Protein AF-A0AAV5M8F6-F1 (afdb_monomer)

Mean predicted aligned error: 3.44 Å

Sequence (71 aa):
MFIGDSMQKAQFESMVCLVQSVILEEKKSFRRIPPTMIFKAEEYNASIECHWAPFMVDSDSYHATYHTILK

Nearest PDB structures (foldseek):
  6cci-assembly1_A  TM=9.701E-01  e=7.853E-07  Arabidopsis thaliana
  7qpk-assembly1_A  TM=7.854E-01  e=5.571E-01  Nakaseomyces glabratus
  6lbj-assembly2_B  TM=3.586E-01  e=6.798E-01  Mus musculus
  6c0e-assembly1_A  TM=3.407E-01  e=1.966E+00  Legionella pneumophila subsp. pneumophila str. Philadelphia 1
  1q67-assembly1_A  TM=3.994E-01  e=7.413E+00  Saccharomyces cerevisiae

Structure (mmCIF, N/CA/C/O backbone):
data_AF-A0AAV5M8F6-F1
#
_entry.id   AF-A0AAV5M8F6-F1
#
loop_
_atom_site.group_PDB
_atom_site.id
_atom_site.type_symbol
_atom_site.label_atom_id
_atom_site.label_alt_id
_atom_site.label_comp_id
_atom_site.label_asym_id
_atom_site.label_entity_id
_atom_site.label_seq_id
_atom_site.pdbx_PDB_ins_code
_atom_site.Cartn_x
_atom_site.Cartn_y
_atom_site.Cartn_z
_atom_site.occupancy
_atom_site.B_iso_or_equiv
_atom_site.auth_seq_id
_atom_site.auth_comp_id
_atom_site.auth_asym_id
_atom_site.auth_atom_id
_atom_site.pdbx_PDB_model_num
ATOM 1 N N . MET A 1 1 ? -6.909 -2.927 -3.599 1.00 93.62 1 MET A N 1
ATOM 2 C CA . MET A 1 1 ? -5.587 -3.354 -4.096 1.00 93.62 1 MET A CA 1
ATOM 3 C C . MET A 1 1 ? -5.092 -2.320 -5.096 1.00 93.62 1 MET A C 1
ATOM 5 O O . MET A 1 1 ? -5.835 -1.993 -6.010 1.00 93.62 1 MET A O 1
ATOM 9 N N . PHE A 1 2 ? -3.894 -1.782 -4.889 1.00 97.81 2 PHE A N 1
ATOM 10 C CA . PHE A 1 2 ? -3.154 -0.911 -5.799 1.00 97.81 2 PHE A CA 1
ATOM 11 C C . PHE A 1 2 ? -2.106 -1.758 -6.519 1.00 97.81 2 PHE A C 1
ATOM 13 O O . PHE A 1 2 ? -1.491 -2.622 -5.896 1.00 97.81 2 PHE A O 1
ATOM 20 N N . ILE A 1 3 ? -1.914 -1.537 -7.815 1.00 97.12 3 ILE A N 1
ATOM 21 C CA . ILE A 1 3 ? -0.980 -2.308 -8.640 1.00 9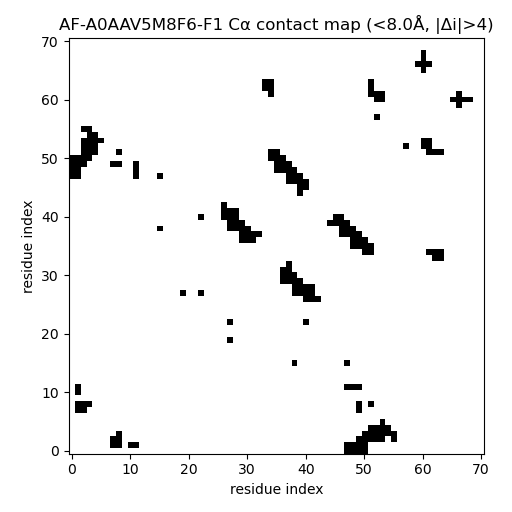7.12 3 ILE A CA 1
ATOM 22 C C . ILE A 1 3 ? -0.233 -1.320 -9.521 1.00 97.12 3 ILE A C 1
ATOM 24 O O . ILE A 1 3 ? -0.878 -0.551 -10.231 1.00 97.12 3 ILE A O 1
ATOM 28 N N . GLY A 1 4 ? 1.094 -1.324 -9.471 1.00 95.50 4 GLY A N 1
ATOM 29 C CA . GLY A 1 4 ? 1.879 -0.432 -10.315 1.00 95.50 4 GLY A CA 1
ATOM 30 C C . GLY A 1 4 ? 3.272 -0.164 -9.777 1.00 95.50 4 GLY A C 1
ATOM 31 O O . GLY A 1 4 ? 3.902 -1.030 -9.163 1.00 95.50 4 GLY A O 1
ATOM 32 N N . ASP A 1 5 ? 3.736 1.051 -10.038 1.00 94.56 5 ASP A N 1
ATOM 33 C CA . ASP A 1 5 ? 5.055 1.553 -9.684 1.00 94.56 5 ASP A CA 1
ATOM 34 C C . ASP A 1 5 ? 5.036 2.346 -8.358 1.00 94.56 5 ASP A C 1
ATOM 36 O O . ASP A 1 5 ? 4.211 2.133 -7.458 1.00 94.56 5 ASP A O 1
ATOM 40 N N . SER A 1 6 ? 5.984 3.271 -8.210 1.00 94.81 6 SER A N 1
ATOM 41 C CA . SER A 1 6 ? 6.093 4.150 -7.050 1.00 94.81 6 SER A CA 1
ATOM 42 C C . SER A 1 6 ? 4.891 5.084 -6.869 1.00 94.81 6 SER A C 1
ATOM 44 O O . SER A 1 6 ? 4.581 5.424 -5.725 1.00 94.81 6 SER A O 1
ATOM 46 N N . MET A 1 7 ? 4.177 5.465 -7.934 1.00 97.00 7 MET A N 1
ATOM 47 C CA . MET A 1 7 ? 2.989 6.314 -7.840 1.00 97.00 7 MET A CA 1
ATOM 48 C C . MET A 1 7 ? 1.830 5.571 -7.175 1.00 97.00 7 MET A C 1
ATOM 50 O O . MET A 1 7 ? 1.236 6.093 -6.228 1.00 97.00 7 MET A O 1
ATOM 54 N N . GLN A 1 8 ? 1.534 4.336 -7.597 1.00 96.94 8 GLN A N 1
ATOM 55 C CA . GLN A 1 8 ? 0.507 3.523 -6.932 1.00 96.94 8 GLN A CA 1
ATOM 56 C C . GLN A 1 8 ? 0.880 3.197 -5.489 1.00 96.94 8 GLN A C 1
ATOM 58 O O . GLN A 1 8 ? 0.006 3.187 -4.620 1.00 96.94 8 GLN A O 1
ATOM 63 N N . LYS A 1 9 ? 2.170 2.994 -5.206 1.00 95.94 9 LYS A N 1
ATOM 64 C CA . LYS A 1 9 ? 2.649 2.843 -3.831 1.00 95.94 9 LYS A CA 1
ATOM 65 C C . LYS A 1 9 ? 2.378 4.092 -2.983 1.00 95.94 9 LYS A C 1
ATOM 67 O O . LYS A 1 9 ? 1.906 3.958 -1.857 1.00 95.94 9 LYS A O 1
ATOM 72 N N . ALA A 1 10 ? 2.627 5.289 -3.509 1.00 97.81 10 ALA A N 1
ATOM 73 C CA . ALA A 1 10 ? 2.346 6.532 -2.790 1.00 97.81 10 ALA A CA 1
ATOM 74 C C . ALA A 1 10 ? 0.838 6.718 -2.528 1.00 97.81 10 ALA A C 1
ATOM 76 O O . ALA A 1 10 ? 0.437 7.122 -1.436 1.00 97.81 10 ALA A O 1
ATOM 77 N N . GLN A 1 11 ? -0.016 6.367 -3.496 1.00 98.12 11 GLN A N 1
ATOM 78 C CA . GLN A 1 1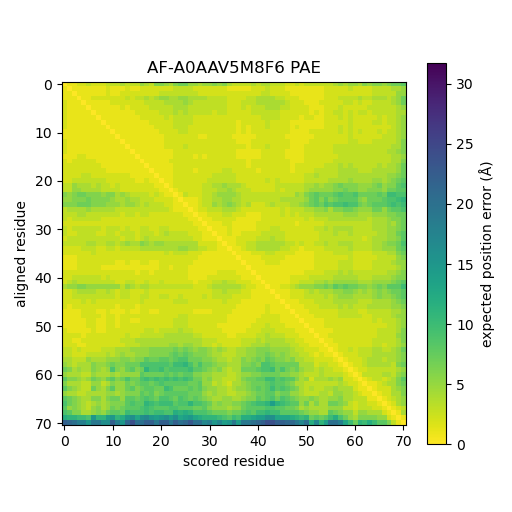1 ? -1.473 6.380 -3.309 1.00 98.12 11 GLN A CA 1
ATOM 79 C C . GLN A 1 11 ? -1.929 5.375 -2.244 1.00 98.12 11 GLN A C 1
ATOM 81 O O . GLN A 1 11 ? -2.769 5.703 -1.406 1.00 98.12 11 GLN A O 1
ATOM 86 N N . PHE A 1 12 ? -1.344 4.176 -2.239 1.00 98.12 12 PHE A N 1
ATOM 87 C CA . PHE A 1 12 ? -1.566 3.181 -1.195 1.00 98.12 12 PHE A CA 1
ATOM 88 C C . PHE A 1 12 ? -1.215 3.726 0.193 1.00 98.12 12 PHE A C 1
ATOM 90 O O . PHE A 1 12 ? -2.043 3.650 1.098 1.00 98.12 12 PHE A O 1
ATOM 97 N N . GLU A 1 13 ? -0.024 4.308 0.358 1.00 97.69 13 GLU A N 1
ATOM 98 C CA . GLU A 1 13 ? 0.423 4.884 1.632 1.00 97.69 13 GLU A CA 1
ATOM 99 C C . GLU A 1 13 ? -0.506 6.018 2.090 1.00 97.69 13 GLU A C 1
ATOM 101 O O . GLU A 1 13 ? -0.897 6.066 3.257 1.00 97.69 13 GLU A O 1
ATOM 106 N N . SER A 1 14 ? -0.945 6.876 1.164 1.00 98.19 14 SER A N 1
ATOM 107 C CA . SER A 1 14 ? -1.933 7.922 1.446 1.00 98.19 14 SER A CA 1
ATOM 108 C C . SER A 1 14 ? -3.260 7.344 1.956 1.00 98.19 14 SER A C 1
ATOM 110 O O . SER A 1 14 ? -3.778 7.799 2.978 1.00 98.19 14 SER A O 1
ATOM 112 N N . MET A 1 15 ? -3.788 6.299 1.309 1.00 97.75 15 MET A N 1
ATOM 113 C CA . MET A 1 15 ? -5.048 5.675 1.720 1.00 97.75 15 MET A CA 1
ATOM 114 C C . MET A 1 15 ? -4.929 4.929 3.053 1.00 97.75 15 MET A C 1
ATOM 116 O O . MET A 1 15 ? -5.844 4.994 3.873 1.00 97.75 15 MET A O 1
ATOM 120 N N . VAL A 1 16 ? -3.795 4.268 3.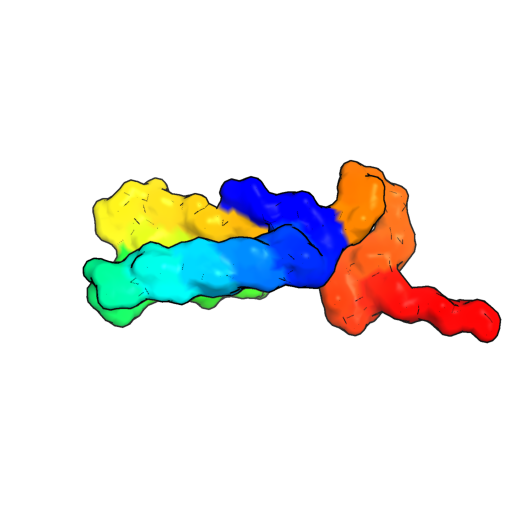306 1.00 97.75 16 VAL A N 1
ATOM 121 C CA . VAL A 1 16 ? -3.505 3.663 4.612 1.00 97.75 16 VAL A CA 1
ATOM 122 C C . VAL A 1 16 ? -3.496 4.734 5.698 1.00 97.75 16 VAL A C 1
ATOM 124 O O . VAL A 1 16 ? -4.130 4.529 6.727 1.00 97.75 16 VAL A O 1
ATOM 127 N N . CYS A 1 17 ? -2.867 5.892 5.469 1.00 97.12 17 CYS A N 1
ATOM 128 C CA . CYS A 1 17 ? -2.876 7.007 6.420 1.00 97.12 17 CYS A CA 1
ATOM 129 C C . CYS A 1 17 ? -4.285 7.531 6.725 1.00 97.12 17 CYS A C 1
ATOM 131 O O . CYS A 1 17 ? -4.600 7.767 7.892 1.00 97.12 17 CYS A O 1
ATOM 133 N N . LEU A 1 18 ? -5.141 7.661 5.707 1.00 97.19 18 LEU A N 1
ATOM 134 C CA . LEU A 1 18 ? -6.541 8.049 5.895 1.00 97.19 18 LEU A CA 1
ATOM 135 C C . LEU A 1 18 ? -7.284 7.042 6.778 1.00 97.19 18 LEU A C 1
ATOM 137 O O . LEU A 1 18 ? -7.897 7.422 7.773 1.00 97.19 18 LEU A O 1
ATOM 141 N N . VAL A 1 19 ? -7.194 5.754 6.449 1.00 96.25 19 VAL A N 1
ATOM 142 C CA . VAL A 1 19 ? -7.965 4.702 7.123 1.00 96.25 19 VAL A CA 1
ATOM 143 C C . VAL A 1 19 ? -7.424 4.391 8.520 1.00 96.25 19 VAL A C 1
ATOM 145 O O . VAL A 1 19 ? -8.200 4.237 9.458 1.00 96.25 19 VAL A O 1
ATOM 148 N N . GLN A 1 20 ? -6.103 4.348 8.710 1.00 96.00 20 GLN A N 1
ATOM 149 C CA . GLN A 1 20 ? -5.514 4.032 10.015 1.00 96.00 20 GLN A CA 1
ATOM 150 C C . GLN A 1 20 ? -5.766 5.111 11.075 1.00 96.00 20 GLN A C 1
ATOM 152 O O . GLN A 1 20 ? -5.622 4.821 12.259 1.00 96.00 20 GLN A O 1
ATOM 157 N N . SER A 1 21 ? -6.110 6.339 10.665 1.00 95.75 21 SER A N 1
ATOM 158 C CA . SER A 1 21 ? -6.344 7.466 11.578 1.00 95.75 21 SER A CA 1
ATOM 159 C C . SER A 1 21 ? -7.544 7.264 12.511 1.00 95.75 21 SER A C 1
ATOM 161 O O . SER A 1 21 ? -7.590 7.864 13.581 1.00 95.75 21 SER A O 1
ATOM 163 N N . VAL A 1 22 ? -8.488 6.397 12.127 1.00 95.50 22 VAL A N 1
ATOM 164 C CA . VAL A 1 22 ? -9.715 6.104 12.886 1.00 95.50 22 VAL A CA 1
ATOM 165 C C . VAL A 1 22 ? -9.73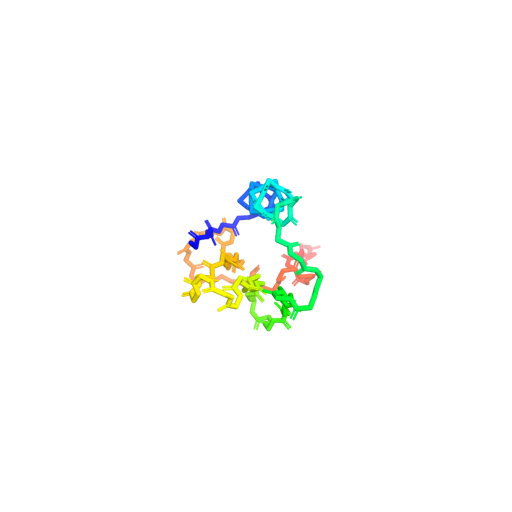0 4.699 13.499 1.00 95.50 22 VAL A C 1
ATOM 167 O O . VAL A 1 22 ? -10.687 4.344 14.181 1.00 95.50 22 VAL A O 1
ATOM 170 N N . ILE A 1 23 ? -8.690 3.889 13.268 1.00 95.19 23 ILE A N 1
ATOM 171 C CA . ILE A 1 23 ? -8.600 2.502 13.747 1.00 95.19 23 ILE A CA 1
ATOM 172 C C . ILE A 1 23 ? -7.644 2.426 14.941 1.00 95.19 23 ILE A C 1
ATOM 174 O O . ILE A 1 23 ? -6.518 2.926 14.882 1.00 95.19 23 ILE A O 1
ATOM 178 N N . LEU A 1 24 ? -8.076 1.746 16.007 1.00 93.81 24 LEU A N 1
ATOM 179 C CA . LEU A 1 24 ? -7.252 1.469 17.188 1.00 93.81 24 LEU A CA 1
ATOM 180 C C . LEU A 1 24 ? -6.007 0.643 16.826 1.00 93.81 24 LEU A C 1
ATOM 182 O O . LEU A 1 24 ? -6.074 -0.268 16.002 1.00 93.81 24 LEU A O 1
ATOM 186 N N . GLU A 1 25 ? -4.878 0.919 17.484 1.00 91.06 25 GLU A N 1
ATOM 187 C CA . GLU A 1 25 ? -3.579 0.305 17.159 1.00 91.06 25 GLU A CA 1
ATOM 188 C C . GLU A 1 25 ? -3.598 -1.232 17.238 1.00 91.06 25 GLU A C 1
ATOM 190 O O . GLU A 1 25 ? -3.024 -1.908 16.393 1.00 91.06 25 GLU A O 1
ATOM 195 N N . GLU A 1 26 ? -4.339 -1.792 18.195 1.00 93.94 26 GLU A N 1
ATOM 196 C CA . GLU A 1 26 ? -4.482 -3.242 18.394 1.00 93.94 26 GLU A CA 1
ATOM 197 C C . GLU A 1 26 ? -5.376 -3.931 17.350 1.00 93.94 26 GLU A C 1
ATOM 199 O O . GLU A 1 26 ? -5.467 -5.156 17.326 1.00 93.94 26 GLU A O 1
ATOM 204 N N . LYS A 1 27 ? -6.087 -3.157 16.520 1.00 96.00 27 LYS A N 1
ATOM 205 C CA . LYS A 1 27 ? -7.053 -3.650 15.522 1.00 96.00 27 LYS A CA 1
ATOM 206 C C . LYS A 1 27 ? -6.580 -3.439 14.088 1.00 96.00 27 LYS A C 1
ATOM 208 O O . LYS A 1 27 ? -7.367 -3.590 13.148 1.00 96.00 27 LYS A O 1
ATOM 213 N N . LYS A 1 28 ? -5.304 -3.104 13.902 1.00 96.00 28 LYS A N 1
ATOM 214 C CA . LYS A 1 28 ? -4.681 -2.978 12.587 1.00 96.00 28 LYS A CA 1
ATOM 215 C C . LYS A 1 28 ? -3.361 -3.728 12.532 1.00 96.00 28 LYS A C 1
ATOM 217 O O . LYS A 1 28 ? -2.641 -3.835 13.517 1.00 96.00 28 LYS A O 1
ATOM 222 N N . SER A 1 29 ? -3.021 -4.228 11.353 1.00 96.75 29 SER A N 1
ATOM 223 C CA . SER A 1 29 ? -1.715 -4.829 11.107 1.00 96.75 29 SER A CA 1
ATOM 224 C C . SER A 1 29 ? -1.172 -4.435 9.742 1.00 96.75 29 SER A C 1
ATOM 226 O O . SER A 1 29 ? -1.917 -4.204 8.790 1.00 96.75 29 SER A O 1
ATOM 228 N N . PHE A 1 30 ? 0.152 -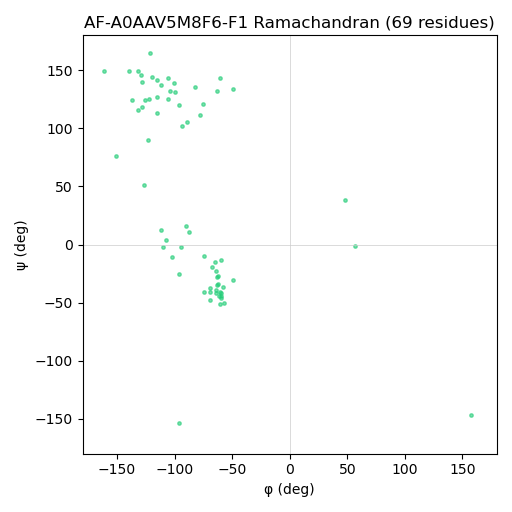4.349 9.648 1.00 97.00 30 PHE A N 1
ATOM 229 C CA . PHE A 1 30 ? 0.860 -4.069 8.407 1.00 97.00 30 PHE A CA 1
ATOM 230 C C . PHE A 1 30 ? 1.895 -5.165 8.161 1.00 97.00 30 PHE A C 1
ATOM 232 O O . PHE A 1 30 ? 2.736 -5.447 9.014 1.00 97.00 30 PHE A O 1
ATOM 239 N N . ARG A 1 31 ? 1.827 -5.812 6.998 1.00 97.00 31 ARG A N 1
ATOM 240 C CA . ARG A 1 31 ? 2.722 -6.900 6.592 1.00 97.00 31 ARG A CA 1
ATOM 241 C C . ARG A 1 31 ? 3.301 -6.607 5.219 1.00 97.00 31 ARG A C 1
ATOM 243 O O . ARG A 1 31 ? 2.598 -6.167 4.316 1.00 97.00 31 ARG A O 1
ATOM 250 N N . ARG A 1 32 ? 4.583 -6.907 5.040 1.00 94.38 32 ARG A N 1
ATOM 251 C CA . ARG A 1 32 ? 5.260 -6.834 3.746 1.00 94.38 32 ARG A CA 1
ATOM 252 C C . ARG A 1 32 ? 5.677 -8.238 3.338 1.00 94.38 32 ARG A C 1
ATOM 254 O O . ARG A 1 32 ? 6.522 -8.839 3.991 1.00 94.38 32 ARG A O 1
ATOM 261 N N . ILE A 1 33 ? 5.069 -8.741 2.273 1.00 94.25 33 ILE A N 1
ATOM 262 C CA . ILE A 1 33 ? 5.346 -10.048 1.678 1.00 94.25 33 ILE A CA 1
ATOM 263 C C . ILE A 1 33 ? 5.711 -9.762 0.220 1.00 94.25 33 ILE A C 1
ATOM 265 O O . ILE A 1 33 ? 4.803 -9.657 -0.602 1.00 94.25 33 ILE A O 1
ATOM 269 N N . PRO A 1 34 ? 7.001 -9.535 -0.102 1.00 90.38 34 PRO A N 1
ATOM 270 C CA . PRO A 1 34 ? 7.419 -9.132 -1.442 1.00 90.38 34 PRO A CA 1
ATOM 271 C C . PRO A 1 34 ? 6.806 -10.027 -2.533 1.00 90.38 34 PRO A C 1
ATOM 273 O O . PRO A 1 34 ? 6.818 -11.247 -2.366 1.00 90.38 34 PRO A O 1
ATOM 276 N N . PRO A 1 35 ? 6.268 -9.450 -3.625 1.00 92.56 35 PRO A N 1
ATOM 277 C CA . PRO A 1 35 ? 6.283 -8.028 -4.013 1.00 92.56 35 PRO A CA 1
ATOM 278 C C . PRO A 1 35 ? 5.127 -7.174 -3.437 1.00 92.56 35 PRO A C 1
ATOM 280 O O . PRO A 1 35 ? 4.941 -6.029 -3.850 1.00 92.56 35 PRO A O 1
ATOM 283 N N . THR A 1 36 ? 4.355 -7.697 -2.481 1.00 95.56 36 THR A N 1
ATOM 284 C CA . THR A 1 36 ? 3.118 -7.094 -1.960 1.00 95.56 36 THR A CA 1
ATOM 285 C C . THR A 1 36 ? 3.289 -6.472 -0.562 1.00 95.56 36 THR A C 1
ATOM 287 O O . THR A 1 36 ? 3.975 -6.998 0.318 1.00 95.56 36 THR A O 1
ATOM 290 N N . MET A 1 37 ? 2.618 -5.348 -0.317 1.00 97.00 37 MET A N 1
ATOM 291 C CA . MET A 1 37 ? 2.396 -4.758 1.009 1.00 97.00 37 MET A CA 1
ATOM 292 C C . MET A 1 37 ? 0.916 -4.863 1.363 1.00 97.00 37 MET A C 1
ATOM 294 O O . MET A 1 37 ? 0.068 -4.616 0.512 1.00 97.00 37 MET A O 1
ATOM 298 N N . ILE A 1 38 ? 0.611 -5.230 2.604 1.00 98.25 38 ILE A N 1
ATOM 299 C CA . ILE A 1 38 ? -0.736 -5.557 3.072 1.00 98.25 38 ILE A CA 1
ATOM 300 C C . ILE A 1 38 ? -0.985 -4.805 4.376 1.00 98.25 38 ILE A C 1
ATOM 302 O O . ILE A 1 38 ? -0.337 -5.070 5.386 1.00 98.25 38 ILE A O 1
ATOM 306 N N . PHE A 1 39 ? -1.945 -3.893 4.360 1.00 98.19 39 PHE A N 1
ATOM 307 C CA . PHE A 1 39 ? -2.545 -3.307 5.549 1.00 98.19 39 PHE A CA 1
ATOM 308 C C . PHE A 1 39 ? -3.877 -4.007 5.816 1.00 98.19 39 PHE A C 1
ATOM 310 O O . PHE A 1 39 ? -4.690 -4.144 4.904 1.00 98.19 39 PHE A O 1
ATOM 317 N N . LYS A 1 40 ? -4.120 -4.450 7.048 1.00 97.88 40 LYS A N 1
ATOM 318 C CA . LYS A 1 40 ? -5.363 -5.115 7.440 1.00 97.88 40 LYS A CA 1
ATOM 319 C C . LYS A 1 40 ? -6.026 -4.357 8.583 1.00 97.88 40 LYS A C 1
ATOM 321 O O . LYS A 1 40 ? -5.408 -4.148 9.621 1.00 97.88 40 LYS A O 1
ATOM 326 N N . ALA A 1 41 ? -7.287 -3.991 8.383 1.00 97.25 41 ALA A N 1
ATOM 327 C CA . ALA A 1 41 ? -8.194 -3.494 9.407 1.00 97.25 41 ALA A CA 1
ATOM 328 C C . ALA A 1 41 ? -8.997 -4.685 9.948 1.00 97.25 41 ALA A C 1
ATOM 330 O O . ALA A 1 41 ? -9.909 -5.183 9.285 1.00 97.25 41 ALA A O 1
ATOM 331 N N . GLU A 1 42 ? -8.618 -5.189 11.120 1.00 95.06 42 GLU A N 1
ATOM 332 C CA . GLU A 1 42 ? -9.099 -6.481 11.624 1.00 95.06 42 GLU A CA 1
ATOM 333 C C . GLU A 1 42 ? -10.578 -6.446 12.005 1.00 95.06 42 GLU A C 1
ATOM 335 O O . GLU A 1 42 ? -11.317 -7.363 11.658 1.00 95.06 42 GLU A O 1
ATOM 340 N N . GLU A 1 43 ? -11.022 -5.361 12.639 1.00 94.19 43 GLU A N 1
ATOM 341 C CA . GLU A 1 43 ? -12.417 -5.158 13.053 1.00 94.19 43 GLU A CA 1
ATOM 342 C C . GLU A 1 43 ? -13.393 -5.126 11.866 1.00 94.19 43 GLU A C 1
ATOM 344 O O . GLU A 1 43 ? -14.510 -5.628 11.956 1.00 94.19 43 GLU A O 1
ATOM 349 N N . TYR A 1 44 ? -12.944 -4.592 10.729 1.00 94.88 44 TYR A N 1
ATOM 350 C CA . TYR A 1 44 ? -13.752 -4.440 9.516 1.00 94.88 44 TYR A CA 1
ATOM 351 C C . TYR A 1 44 ? -13.584 -5.608 8.541 1.00 94.88 44 TYR A C 1
ATOM 353 O O . TYR A 1 44 ? -14.207 -5.617 7.481 1.00 94.88 44 TYR A O 1
ATOM 361 N N . ASN A 1 45 ? -12.713 -6.571 8.867 1.00 95.44 45 ASN A N 1
ATOM 362 C CA . ASN A 1 45 ? -12.298 -7.648 7.972 1.00 95.44 45 ASN A CA 1
ATOM 363 C C . ASN A 1 45 ? -11.905 -7.140 6.567 1.00 95.44 45 ASN A C 1
ATOM 365 O O . ASN A 1 45 ? -12.213 -7.764 5.552 1.00 95.44 45 ASN A O 1
ATOM 369 N N . ALA A 1 46 ? -11.239 -5.984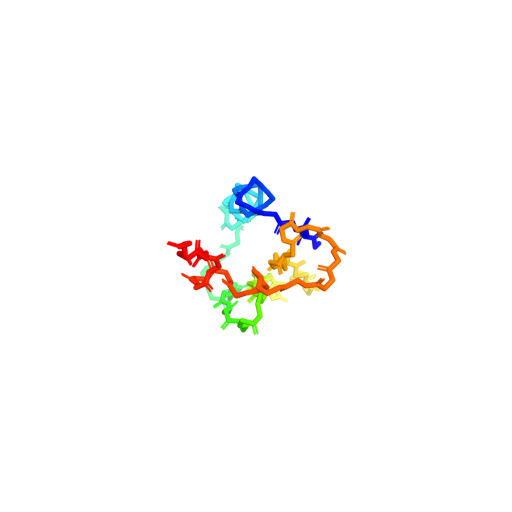 6.512 1.00 96.25 46 ALA A N 1
ATOM 370 C CA . ALA A 1 46 ? -10.871 -5.310 5.273 1.00 96.25 46 ALA A CA 1
ATOM 371 C C . ALA A 1 46 ? -9.347 -5.257 5.121 1.00 96.25 46 ALA A C 1
ATOM 373 O O . ALA A 1 46 ? -8.626 -5.025 6.095 1.00 96.25 46 ALA A O 1
ATOM 374 N N . SER A 1 47 ? -8.847 -5.443 3.897 1.00 97.12 47 SER A N 1
ATOM 375 C CA . SER A 1 47 ? -7.437 -5.241 3.562 1.00 97.12 47 SER A CA 1
ATOM 376 C C . SER A 1 47 ? -7.262 -4.168 2.492 1.00 97.12 47 SER A C 1
ATOM 378 O O . SER A 1 47 ? -8.061 -4.012 1.567 1.00 97.12 47 SER A O 1
ATOM 380 N N . ILE A 1 48 ? -6.181 -3.411 2.627 1.00 98.00 48 ILE A N 1
ATOM 381 C CA . ILE A 1 48 ? -5.667 -2.516 1.603 1.00 98.00 48 ILE A CA 1
ATOM 382 C C . ILE A 1 48 ? -4.305 -3.070 1.216 1.00 98.00 48 ILE A C 1
ATOM 384 O O . ILE A 1 48 ? -3.453 -3.302 2.068 1.00 98.00 48 ILE A O 1
ATOM 388 N N . GLU A 1 49 ? -4.099 -3.296 -0.073 1.00 97.94 49 GLU A N 1
ATOM 389 C CA . GLU A 1 49 ? -2.920 -4.002 -0.574 1.00 97.94 49 GLU A CA 1
ATOM 390 C C . GLU A 1 49 ? -2.260 -3.205 -1.687 1.00 97.94 49 GLU A C 1
ATOM 392 O O . GLU A 1 49 ? -2.964 -2.555 -2.458 1.00 97.94 49 GLU A O 1
ATOM 397 N N . CYS A 1 50 ? -0.936 -3.272 -1.785 1.00 97.44 50 CYS A N 1
ATOM 398 C CA . CYS A 1 50 ? -0.142 -2.690 -2.860 1.00 97.44 50 CYS A CA 1
ATOM 399 C C . CYS A 1 50 ? 0.789 -3.750 -3.437 1.00 97.44 50 CYS A C 1
ATOM 401 O O . CYS A 1 50 ? 1.662 -4.247 -2.728 1.00 97.44 50 CYS A O 1
ATOM 403 N N . HIS A 1 51 ? 0.625 -4.066 -4.715 1.00 96.12 51 HIS A N 1
A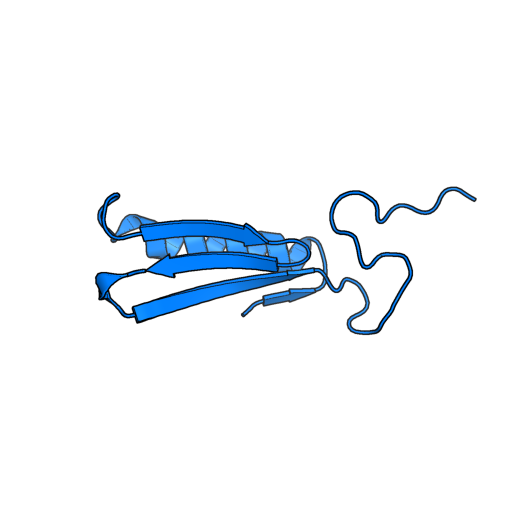TOM 404 C CA . HIS A 1 51 ? 1.440 -5.022 -5.450 1.00 96.12 51 HIS A CA 1
ATOM 405 C C . HIS A 1 51 ? 2.390 -4.284 -6.396 1.00 96.12 51 HIS A C 1
ATOM 407 O O . HIS A 1 51 ? 1.953 -3.461 -7.204 1.00 96.12 51 HIS A O 1
ATOM 413 N N . TRP A 1 52 ? 3.688 -4.562 -6.288 1.00 95.62 52 TRP A N 1
ATOM 414 C CA . TRP A 1 52 ? 4.685 -3.958 -7.167 1.00 95.62 52 TRP A CA 1
ATOM 415 C C . TRP A 1 52 ? 4.691 -4.642 -8.535 1.00 95.62 52 TRP A C 1
ATOM 417 O O . TRP A 1 52 ? 5.095 -5.795 -8.655 1.00 95.62 52 TRP A O 1
ATOM 427 N N . ALA A 1 53 ? 4.258 -3.911 -9.558 1.00 95.50 53 ALA A N 1
ATOM 428 C CA . ALA A 1 53 ? 4.255 -4.342 -10.952 1.00 95.50 53 ALA A CA 1
ATOM 429 C C . ALA A 1 53 ? 4.390 -3.100 -11.852 1.00 95.50 53 ALA A C 1
ATOM 431 O O . ALA A 1 53 ? 3.398 -2.645 -12.426 1.00 95.50 53 ALA A O 1
ATOM 432 N N . PRO A 1 54 ? 5.597 -2.514 -11.965 1.00 93.31 54 PRO A N 1
ATOM 433 C CA . PRO A 1 54 ? 5.794 -1.189 -12.558 1.00 93.31 54 PRO A CA 1
ATOM 434 C C . PRO A 1 54 ? 5.387 -1.122 -14.033 1.00 93.31 54 PRO A C 1
ATOM 436 O O . PRO A 1 54 ? 4.976 -0.073 -14.513 1.00 93.31 54 PRO A O 1
ATOM 439 N N . PHE A 1 55 ? 5.447 -2.252 -14.739 1.00 93.56 55 PHE A N 1
ATOM 440 C CA . PHE A 1 55 ? 5.062 -2.355 -16.146 1.00 93.56 55 PHE A CA 1
ATOM 441 C C . PHE A 1 55 ? 3.746 -3.112 -16.362 1.00 93.56 55 PHE A C 1
ATOM 443 O O . PHE A 1 55 ? 3.368 -3.347 -17.504 1.00 93.56 55 PHE A O 1
ATOM 450 N N . MET A 1 56 ? 3.056 -3.516 -15.285 1.00 91.75 56 MET A N 1
ATOM 451 C CA . MET A 1 56 ? 1.826 -4.337 -15.294 1.00 91.75 56 MET A CA 1
ATOM 452 C C . MET A 1 56 ? 1.934 -5.703 -16.001 1.00 91.75 56 MET A C 1
ATOM 454 O O . MET A 1 56 ? 0.974 -6.469 -16.014 1.00 91.75 56 MET A O 1
ATOM 458 N N . VAL A 1 57 ? 3.098 -6.018 -16.558 1.00 92.38 57 VAL A N 1
ATOM 459 C CA . VAL A 1 57 ? 3.462 -7.284 -17.189 1.00 92.38 57 VAL A CA 1
ATOM 460 C C . VAL A 1 57 ? 4.676 -7.865 -16.476 1.00 92.38 57 VAL A C 1
ATOM 462 O O . VAL A 1 57 ? 5.363 -7.166 -15.722 1.00 92.38 57 VAL A O 1
ATOM 465 N N . ASP A 1 58 ? 4.941 -9.144 -16.721 1.00 87.50 58 ASP A N 1
ATOM 466 C CA . ASP A 1 58 ? 6.140 -9.787 -16.199 1.00 87.50 58 ASP A CA 1
ATOM 467 C C . ASP A 1 58 ? 7.396 -9.123 -16.781 1.00 87.50 58 ASP A C 1
ATOM 469 O O . ASP A 1 58 ? 7.473 -8.827 -17.976 1.00 87.50 58 ASP A O 1
ATOM 473 N N . SER A 1 59 ? 8.345 -8.797 -15.910 1.00 87.19 59 SER A N 1
ATOM 474 C CA . SER A 1 59 ? 9.517 -7.991 -16.255 1.00 87.19 59 SER A CA 1
ATOM 475 C C . SER A 1 59 ? 10.609 -8.177 -15.215 1.00 87.19 59 SER A C 1
ATOM 477 O O . SER A 1 59 ? 10.297 -8.298 -14.036 1.00 87.19 59 SER A O 1
ATOM 479 N N . ASP A 1 60 ? 11.880 -8.068 -15.605 1.00 85.31 60 ASP A N 1
ATOM 480 C CA . ASP A 1 60 ? 13.037 -8.196 -14.697 1.00 85.31 60 ASP A CA 1
ATOM 481 C C . ASP A 1 60 ? 13.043 -7.167 -13.542 1.00 85.31 60 ASP A C 1
ATOM 483 O O . ASP A 1 60 ? 13.755 -7.316 -12.550 1.00 85.31 60 ASP A O 1
ATOM 487 N N . SER A 1 61 ? 12.205 -6.132 -13.633 1.00 86.81 61 SER A N 1
ATOM 488 C CA . SER A 1 61 ? 12.003 -5.093 -12.619 1.00 86.81 61 SER A CA 1
ATOM 489 C C . SER A 1 61 ? 10.895 -5.415 -11.596 1.00 86.81 61 SER A C 1
ATOM 491 O O . SER A 1 61 ? 10.448 -4.522 -10.867 1.00 86.81 61 SER A O 1
ATOM 493 N N . TYR A 1 62 ? 10.448 -6.673 -11.497 1.00 83.75 62 TYR A N 1
ATOM 494 C CA . TYR A 1 62 ? 9.403 -7.110 -10.556 1.00 83.75 62 TYR A CA 1
ATOM 495 C C . TYR A 1 62 ? 9.801 -6.996 -9.070 1.00 83.75 62 TYR A C 1
ATOM 497 O O . TYR A 1 62 ? 8.944 -7.045 -8.184 1.00 83.75 62 TYR A O 1
ATOM 505 N N . HIS A 1 63 ? 11.090 -6.823 -8.752 1.00 85.75 63 HIS A N 1
ATOM 506 C CA . HIS A 1 63 ? 11.546 -6.683 -7.370 1.00 85.75 63 HIS A CA 1
ATOM 507 C C . HIS A 1 63 ? 11.553 -5.218 -6.901 1.00 85.75 63 HIS A C 1
ATOM 509 O O . HIS A 1 63 ? 12.480 -4.465 -7.189 1.00 85.75 63 HIS A O 1
ATOM 515 N N . ALA A 1 64 ? 10.589 -4.827 -6.060 1.00 83.19 64 ALA A N 1
ATOM 516 C CA . ALA A 1 64 ? 10.400 -3.441 -5.599 1.00 83.19 64 ALA A CA 1
ATOM 517 C C . ALA A 1 64 ? 11.655 -2.721 -5.059 1.00 83.19 64 ALA A C 1
ATOM 519 O O . ALA A 1 64 ? 11.766 -1.507 -5.187 1.00 83.19 64 ALA A O 1
ATOM 520 N N . THR A 1 65 ? 12.614 -3.439 -4.467 1.00 84.56 65 THR A N 1
ATOM 521 C CA . THR A 1 65 ? 13.874 -2.853 -3.953 1.00 84.56 65 THR A CA 1
ATOM 522 C C . THR A 1 65 ? 15.048 -2.959 -4.936 1.00 84.56 65 THR A C 1
ATOM 524 O O . THR A 1 65 ? 15.962 -2.147 -4.879 1.00 84.56 65 THR A O 1
ATOM 527 N N . TYR A 1 66 ? 15.028 -3.944 -5.837 1.00 84.06 66 TYR A N 1
ATOM 528 C CA . TYR A 1 66 ? 16.155 -4.313 -6.707 1.00 84.06 66 TYR A CA 1
ATOM 529 C C . TYR A 1 66 ? 15.685 -4.325 -8.168 1.00 84.06 66 TYR A C 1
ATOM 531 O O . TYR A 1 66 ? 15.825 -5.323 -8.861 1.00 84.06 66 TYR A O 1
ATOM 539 N N . HIS A 1 67 ? 15.046 -3.238 -8.605 1.00 80.88 67 HIS A N 1
ATOM 540 C CA . HIS A 1 67 ? 14.435 -3.134 -9.938 1.00 80.88 67 HIS A CA 1
ATOM 541 C C . HIS A 1 67 ? 15.271 -2.319 -10.935 1.00 80.88 67 HIS A C 1
ATOM 543 O O . HIS A 1 67 ? 14.951 -2.305 -12.124 1.00 80.88 67 HIS A O 1
ATOM 549 N N . THR A 1 68 ? 16.316 -1.628 -10.466 1.00 86.00 68 THR A N 1
ATOM 550 C CA . THR A 1 68 ? 17.227 -0.851 -11.314 1.00 86.00 68 THR A CA 1
ATOM 551 C C . THR A 1 68 ? 18.175 -1.783 -12.057 1.00 86.00 68 THR A C 1
ATOM 553 O O . THR A 1 68 ? 18.962 -2.493 -11.435 1.00 86.00 68 THR A O 1
ATOM 556 N N . ILE A 1 69 ? 18.142 -1.730 -13.386 1.00 84.62 69 ILE A N 1
ATOM 557 C CA . ILE A 1 69 ? 19.059 -2.469 -14.254 1.00 84.62 69 ILE A CA 1
ATOM 558 C C . ILE A 1 69 ? 20.210 -1.531 -14.631 1.00 84.62 69 ILE A C 1
ATOM 560 O O . ILE A 1 69 ? 19.983 -0.462 -15.199 1.00 84.62 69 ILE A O 1
ATOM 564 N N . LEU A 1 70 ? 21.441 -1.909 -14.282 1.00 82.62 70 LEU A N 1
ATOM 565 C CA . LEU A 1 70 ? 22.646 -1.206 -14.728 1.00 82.62 70 LEU A CA 1
ATOM 566 C C . LEU A 1 70 ? 23.005 -1.690 -16.137 1.00 82.62 70 LEU A C 1
ATOM 568 O O . LEU A 1 70 ? 22.937 -2.888 -16.410 1.00 82.62 70 LEU A O 1
ATOM 572 N N . LYS A 1 71 ? 23.339 -0.750 -17.022 1.00 67.69 71 LYS A N 1
ATOM 573 C CA . LYS A 1 71 ? 23.673 -1.003 -18.428 1.00 67.69 71 LYS A CA 1
ATOM 574 C C . LYS A 1 71 ? 25.179 -1.093 -18.634 1.00 67.69 71 LYS A C 1
ATOM 576 O O . LYS A 1 71 ? 25.893 -0.320 -17.959 1.00 67.69 71 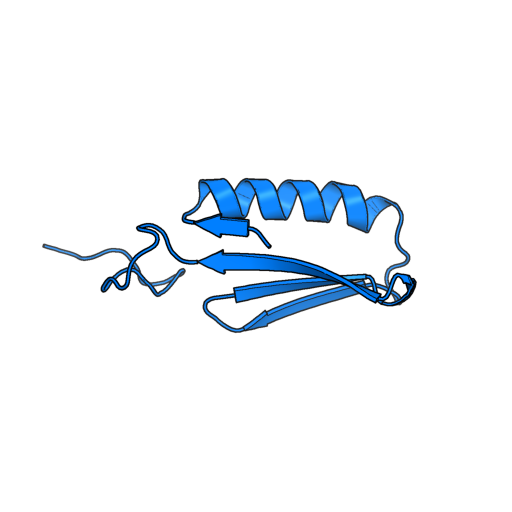LYS A O 1
#

Organism: NCBI:txid152421

Secondary structure (DSSP, 8-state):
-EEESHHHHHHHHHHHHHHHTTS-GGGEEEEEETTEEEEEETTTTEEEEEEE-TTSS--TT--TTS-PPP-

Solvent-accessible surface area (backbone atoms only — not comparable to full-atom values): 4218 Å² total; per-residue (Å²): 112,34,71,20,41,72,66,38,47,53,53,44,53,53,51,49,56,63,58,53,73,81,52,58,77,93,42,48,49,78,49,79,54,87,54,31,38,40,38,35,38,58,87,75,76,40,74,48,35,33,37,43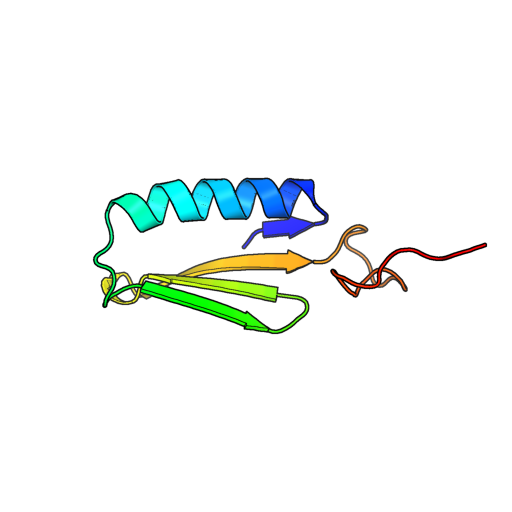,27,66,76,80,54,94,52,90,48,44,39,81,90,68,40,83,80,87,130

Foldseek 3Di:
DFEAAVVSVVVLVVVCVVVVVPADPVQWDWDDDPPKTWIARNVVRDIRMYGYDHPVDDDCLRGRVPNDDDD

InterPro domains:
  IPR026057 Trichome birefringence-like, C-terminal domain [PF13839] (1-63)
  IPR029962 Trichome birefringence-like family [PTHR32285] (1-64)

pLDDT: mean 93.43, std 5.59, range [67.69, 98.25]

Radius of gyration: 13.74 Å; Cα contacts (8 Å, |Δi|>4): 105; chains: 1; bounding box: 37×18×37 Å